Protein AF-A0A7X8PR09-F1 (afdb_monomer_lite)

Foldseek 3Di:
DCPVVVVVVCVVCVVVVVVVVVVVVLVVVCVVVHVVVSVVVVVVVVVVCVVVVVVVVPVVVCVVVCCVVPPDPDDD

Radius of gyration: 20.8 Å; chains: 1; bounding box: 50×35×49 Å

Sequence (76 aa):
MNTEKLLAYYIKHKGAIKGAAIGFLLAVLILVLGFLKVLFIAILTGLGYYIGKRMHEDKNYIKNLLDRVLPPGTYR

Structure (mmCIF, N/CA/C/O backbone):
data_AF-A0A7X8PR09-F1
#
_entry.id   AF-A0A7X8PR09-F1
#
loop_
_atom_site.group_PDB
_atom_site.id
_atom_site.type_symbol
_atom_site.label_atom_id
_atom_site.label_alt_id
_atom_site.label_comp_id
_atom_site.label_asym_id
_atom_site.label_entity_id
_atom_site.label_seq_id
_atom_site.pdbx_PDB_ins_code
_atom_site.Cartn_x
_atom_site.Cartn_y
_atom_site.Cartn_z
_atom_site.occupancy
_atom_site.B_iso_or_equiv
_atom_site.auth_seq_id
_atom_site.auth_comp_id
_atom_site.auth_asym_id
_atom_site.auth_atom_id
_atom_site.pdbx_PDB_model_num
ATOM 1 N N . MET A 1 1 ? -29.162 17.473 -6.484 1.00 53.56 1 MET A N 1
ATOM 2 C CA . MET A 1 1 ? -29.019 16.635 -5.273 1.00 53.56 1 MET A CA 1
ATOM 3 C C . MET A 1 1 ? -27.545 16.263 -5.097 1.00 53.56 1 MET A C 1
ATOM 5 O O . MET A 1 1 ? -27.086 15.331 -5.728 1.00 53.56 1 MET A O 1
ATOM 9 N N . ASN A 1 2 ? -26.807 17.073 -4.329 1.00 65.25 2 ASN A N 1
ATOM 10 C CA . ASN A 1 2 ? -25.582 16.837 -3.530 1.00 65.25 2 ASN A CA 1
ATOM 11 C C . ASN A 1 2 ? -24.407 15.949 -4.020 1.00 65.25 2 ASN A C 1
ATOM 13 O O . ASN A 1 2 ? -23.459 15.770 -3.252 1.00 65.25 2 ASN A O 1
ATOM 17 N N . THR A 1 3 ? -24.393 15.429 -5.246 1.00 69.62 3 THR A N 1
ATOM 18 C CA . THR A 1 3 ? -23.303 14.580 -5.770 1.00 69.62 3 THR A CA 1
ATOM 19 C C . THR A 1 3 ? -21.955 15.300 -5.787 1.00 69.62 3 THR A C 1
ATOM 21 O O . THR A 1 3 ? -20.936 14.707 -5.440 1.00 69.62 3 THR A O 1
ATOM 24 N N . GLU A 1 4 ? -21.948 16.601 -6.072 1.00 75.06 4 GLU A N 1
ATOM 25 C CA . GLU A 1 4 ? -20.745 17.445 -6.065 1.00 75.06 4 GLU A CA 1
ATOM 26 C C . GLU A 1 4 ? -20.161 17.620 -4.655 1.00 75.06 4 GLU A C 1
ATOM 28 O O . GLU A 1 4 ? -18.946 17.558 -4.465 1.00 75.06 4 GLU A O 1
ATOM 33 N N . LYS A 1 5 ? -21.022 17.743 -3.634 1.00 73.88 5 LYS A N 1
ATOM 34 C CA . LYS A 1 5 ? -20.596 17.798 -2.224 1.00 73.88 5 LYS A CA 1
ATOM 35 C C . LYS A 1 5 ? -20.030 16.461 -1.749 1.00 73.88 5 LYS A C 1
ATOM 37 O O . LYS A 1 5 ? -19.039 16.451 -1.022 1.00 73.88 5 LYS A O 1
ATOM 42 N N . LEU A 1 6 ? -20.620 15.345 -2.180 1.00 70.12 6 LEU A N 1
ATOM 43 C CA . LEU A 1 6 ? -20.112 14.003 -1.883 1.00 70.12 6 LEU A CA 1
ATOM 44 C C . LEU A 1 6 ? -18.749 13.761 -2.536 1.00 70.12 6 LEU A C 1
ATOM 46 O O . LEU A 1 6 ? -17.839 13.271 -1.875 1.00 70.12 6 LEU A O 1
ATOM 50 N N . LEU A 1 7 ? -18.575 14.165 -3.796 1.00 72.38 7 LEU A N 1
ATOM 51 C CA . LEU A 1 7 ? -17.293 14.084 -4.498 1.00 72.38 7 LEU A CA 1
ATOM 52 C C . LEU A 1 7 ? -16.220 14.948 -3.833 1.00 72.38 7 LEU A C 1
ATOM 54 O O . LEU A 1 7 ? -15.108 14.467 -3.619 1.00 72.38 7 LEU A O 1
ATOM 58 N N . ALA A 1 8 ? -16.550 16.183 -3.448 1.00 71.56 8 ALA A N 1
ATOM 59 C CA . ALA A 1 8 ? -15.630 17.070 -2.741 1.00 71.56 8 ALA A CA 1
ATOM 60 C C . ALA A 1 8 ? -15.209 16.497 -1.377 1.00 71.56 8 ALA A C 1
ATOM 62 O O . ALA A 1 8 ? -14.025 16.518 -1.034 1.00 71.56 8 ALA A O 1
ATOM 63 N N . TYR A 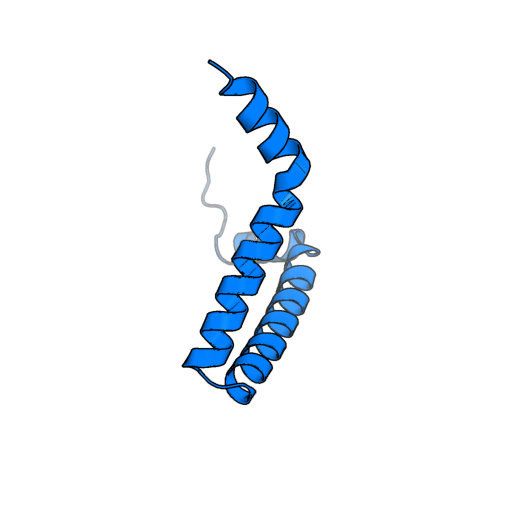1 9 ? -16.151 15.920 -0.626 1.00 69.31 9 TYR A N 1
ATOM 64 C CA . TYR A 1 9 ? -15.868 15.264 0.651 1.00 69.31 9 TYR A CA 1
ATOM 65 C C . TYR A 1 9 ? -15.016 14.001 0.471 1.00 69.31 9 TYR A C 1
ATOM 67 O O . TYR A 1 9 ? -14.046 13.787 1.200 1.00 69.31 9 TYR A O 1
ATOM 75 N N . TYR A 1 10 ? -15.317 13.205 -0.558 1.00 68.19 10 TYR A N 1
ATOM 76 C CA . TYR A 1 10 ? -14.547 12.018 -0.898 1.00 68.19 10 TYR A CA 1
ATOM 77 C C . TYR A 1 10 ? -13.114 12.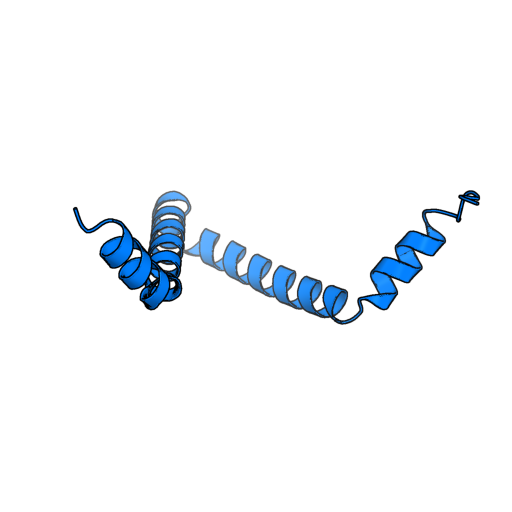398 -1.272 1.00 68.19 10 TYR A C 1
ATOM 79 O O . TYR A 1 10 ? -12.188 11.838 -0.703 1.00 68.19 10 TYR A O 1
ATOM 87 N N . ILE A 1 11 ? -12.911 13.395 -2.148 1.00 66.75 11 ILE A N 1
ATOM 88 C CA . ILE A 1 11 ? -11.590 13.926 -2.539 1.00 66.75 11 ILE A CA 1
ATOM 89 C C . ILE A 1 11 ? -10.792 14.393 -1.320 1.00 66.75 11 ILE A C 1
ATOM 91 O O . ILE A 1 11 ? -9.616 14.045 -1.209 1.00 66.75 11 ILE A O 1
ATOM 95 N N . LYS A 1 12 ? -11.439 15.097 -0.387 1.00 74.69 12 LYS A N 1
ATOM 96 C CA . LYS A 1 12 ? -10.812 15.608 0.838 1.00 74.69 12 LYS A CA 1
ATOM 97 C C . LYS A 1 12 ? -10.304 14.497 1.769 1.00 74.69 12 LYS A C 1
ATOM 99 O O . LYS A 1 12 ? -9.330 14.714 2.483 1.00 74.69 12 LYS A O 1
ATOM 104 N N . HIS A 1 13 ? -10.896 13.300 1.714 1.00 71.81 13 HIS A N 1
ATOM 105 C CA . HIS A 1 13 ? -10.526 12.150 2.553 1.00 71.81 13 HIS A CA 1
ATOM 106 C C . HIS A 1 13 ? -10.118 10.887 1.768 1.00 71.81 13 HIS A C 1
ATOM 108 O O . HIS A 1 13 ? -10.058 9.794 2.336 1.00 71.81 13 HIS A O 1
ATOM 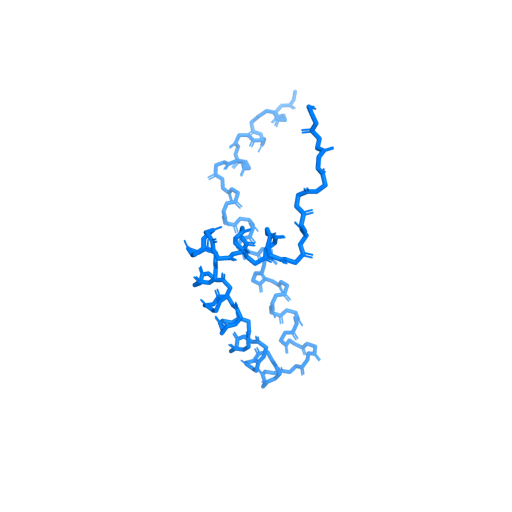114 N N . LYS A 1 14 ? -9.751 11.015 0.481 1.00 72.12 14 LYS A N 1
ATOM 115 C CA . LYS A 1 14 ? -9.344 9.882 -0.382 1.00 72.12 14 LYS A CA 1
ATOM 116 C C . LYS A 1 14 ? -8.219 9.046 0.227 1.00 72.12 14 LYS A C 1
ATOM 118 O O . LYS A 1 14 ? -8.198 7.835 0.028 1.00 72.12 14 LYS A O 1
ATOM 123 N N . GLY A 1 15 ? -7.293 9.681 0.949 1.00 74.12 15 GLY A N 1
ATOM 124 C CA . GLY A 1 15 ? -6.179 8.998 1.607 1.00 74.12 15 GLY A CA 1
ATOM 125 C C . GLY A 1 15 ? -6.643 8.013 2.679 1.00 74.12 15 GLY A C 1
ATOM 126 O O . GLY A 1 15 ? -6.233 6.856 2.658 1.00 74.12 15 GLY A O 1
ATOM 127 N N . ALA A 1 16 ? -7.556 8.439 3.556 1.00 79.06 16 ALA A N 1
ATOM 128 C CA . ALA A 1 16 ? -8.077 7.608 4.640 1.00 79.06 16 ALA A CA 1
ATOM 129 C C . ALA A 1 16 ? -8.895 6.422 4.111 1.00 79.06 16 ALA A C 1
ATOM 131 O O . ALA A 1 16 ? -8.722 5.298 4.571 1.00 79.06 16 ALA A O 1
ATOM 132 N N . ILE A 1 17 ? -9.726 6.650 3.090 1.00 82.44 17 ILE A N 1
ATOM 133 C CA . ILE A 1 17 ? -10.565 5.602 2.491 1.00 82.44 17 ILE A CA 1
ATOM 134 C C . ILE A 1 17 ? -9.704 4.558 1.774 1.00 82.44 17 ILE A C 1
ATOM 136 O O . ILE A 1 17 ? -9.907 3.358 1.946 1.00 82.44 17 ILE A O 1
ATOM 140 N N . LYS A 1 18 ? -8.698 5.000 1.010 1.00 81.38 18 LYS A N 1
ATOM 141 C CA . LYS A 1 18 ? -7.743 4.088 0.369 1.00 81.38 18 LYS A CA 1
ATOM 142 C C . LYS A 1 18 ? -6.914 3.324 1.399 1.00 81.38 18 LYS A C 1
ATOM 144 O O . LYS A 1 18 ? -6.735 2.123 1.243 1.00 81.38 18 LYS A O 1
ATOM 149 N N . GLY A 1 19 ? -6.451 3.996 2.453 1.00 83.88 19 GLY A N 1
ATOM 150 C CA . GLY A 1 19 ? -5.709 3.366 3.544 1.00 83.88 19 GLY A CA 1
ATOM 151 C C . GLY A 1 19 ? -6.531 2.295 4.259 1.00 83.88 19 GLY A C 1
ATOM 152 O O . GLY A 1 19 ? -6.048 1.182 4.442 1.00 83.88 19 GLY A O 1
ATOM 153 N N . ALA A 1 20 ? -7.793 2.591 4.578 1.00 87.12 20 ALA A N 1
ATOM 154 C CA . ALA A 1 20 ? -8.714 1.638 5.189 1.00 87.12 20 ALA A CA 1
ATOM 155 C C . ALA A 1 20 ? -8.999 0.441 4.269 1.00 87.12 20 ALA A C 1
ATOM 157 O O . ALA A 1 20 ? -8.958 -0.697 4.724 1.00 87.12 20 ALA A O 1
ATOM 158 N N . ALA A 1 21 ? -9.217 0.675 2.971 1.00 89.12 21 ALA A N 1
ATOM 159 C CA . ALA A 1 21 ? -9.448 -0.397 2.005 1.00 89.12 21 ALA A CA 1
ATOM 160 C C . ALA A 1 21 ? -8.226 -1.321 1.864 1.00 89.12 21 ALA A C 1
ATOM 162 O O . ALA A 1 21 ? -8.367 -2.542 1.870 1.00 89.12 21 ALA A O 1
ATOM 163 N N . ILE A 1 22 ? -7.022 -0.748 1.787 1.00 88.31 22 ILE A N 1
ATOM 164 C CA . ILE A 1 22 ? -5.767 -1.507 1.709 1.00 88.31 22 ILE A CA 1
ATOM 165 C C . ILE A 1 22 ? -5.518 -2.278 3.010 1.00 88.31 22 ILE A C 1
ATOM 167 O O . ILE A 1 22 ? -5.180 -3.458 2.967 1.00 88.31 22 ILE A O 1
ATOM 171 N N . GLY A 1 23 ? -5.716 -1.637 4.165 1.00 85.06 23 GLY A N 1
ATOM 172 C CA . GLY A 1 23 ? -5.558 -2.267 5.475 1.00 85.06 23 GLY A CA 1
ATOM 173 C C . GLY A 1 23 ? -6.536 -3.421 5.687 1.00 85.06 23 GLY A C 1
ATOM 174 O O . GLY A 1 23 ? -6.139 -4.480 6.162 1.00 85.06 23 GLY A O 1
ATOM 175 N N . PHE A 1 24 ? -7.790 -3.257 5.260 1.00 89.06 24 PHE A N 1
ATOM 176 C CA . PHE A 1 24 ? -8.794 -4.315 5.303 1.00 89.06 24 PHE A CA 1
ATOM 177 C C . PHE A 1 24 ? -8.414 -5.496 4.404 1.00 89.06 24 PHE A C 1
ATOM 179 O O . PHE A 1 24 ? -8.469 -6.644 4.838 1.00 89.06 24 PHE A O 1
ATOM 186 N N . LEU A 1 25 ? -7.955 -5.227 3.178 1.00 88.25 25 LEU A N 1
ATOM 187 C CA . LEU A 1 25 ? -7.523 -6.272 2.251 1.00 88.25 25 LEU A CA 1
ATOM 188 C C . LEU A 1 25 ? -6.310 -7.049 2.790 1.00 88.25 25 LEU A C 1
ATOM 190 O O . LEU A 1 25 ? -6.285 -8.276 2.726 1.00 88.25 25 LEU A O 1
ATOM 194 N N . LEU A 1 26 ? -5.336 -6.346 3.377 1.00 83.75 26 LEU A N 1
ATOM 195 C CA . LEU A 1 26 ? -4.191 -6.961 4.051 1.00 83.75 26 LEU A CA 1
ATOM 196 C C . LEU A 1 26 ? -4.624 -7.805 5.253 1.00 83.75 26 LEU A C 1
ATOM 198 O O . LEU A 1 26 ? -4.143 -8.923 5.405 1.00 83.75 26 LEU A O 1
ATOM 202 N N . A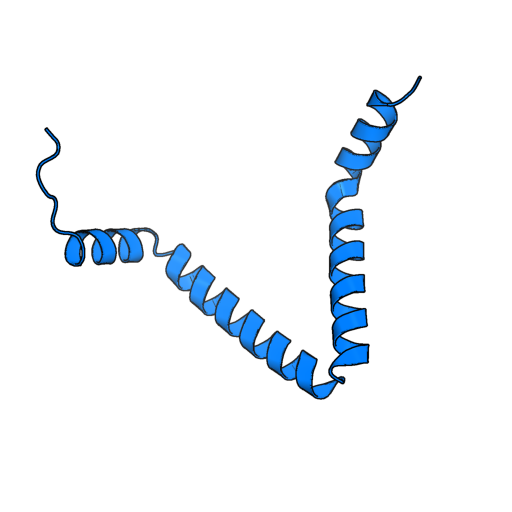LA A 1 27 ? -5.550 -7.315 6.077 1.00 83.50 27 ALA A N 1
ATOM 203 C CA . ALA A 1 27 ? -6.066 -8.053 7.228 1.00 83.50 27 ALA A CA 1
ATOM 204 C C . ALA A 1 27 ? -6.777 -9.352 6.813 1.00 83.50 27 ALA A C 1
ATOM 206 O O . ALA A 1 27 ? -6.522 -10.406 7.395 1.00 83.50 27 ALA A O 1
ATOM 207 N N . VAL A 1 28 ? -7.608 -9.305 5.766 1.00 88.25 28 VAL A N 1
ATOM 208 C CA . VAL A 1 28 ? -8.249 -10.500 5.192 1.00 88.25 28 VAL A CA 1
ATOM 209 C C . VAL A 1 28 ? -7.197 -11.484 4.678 1.00 88.25 28 VAL A C 1
ATOM 211 O O . VAL A 1 28 ? -7.288 -12.681 4.939 1.00 88.25 28 VAL A O 1
ATOM 214 N N . LEU A 1 29 ? -6.156 -10.990 4.007 1.00 80.94 29 LEU A N 1
ATOM 215 C CA . LEU A 1 29 ? -5.065 -11.823 3.507 1.00 80.94 29 LEU A CA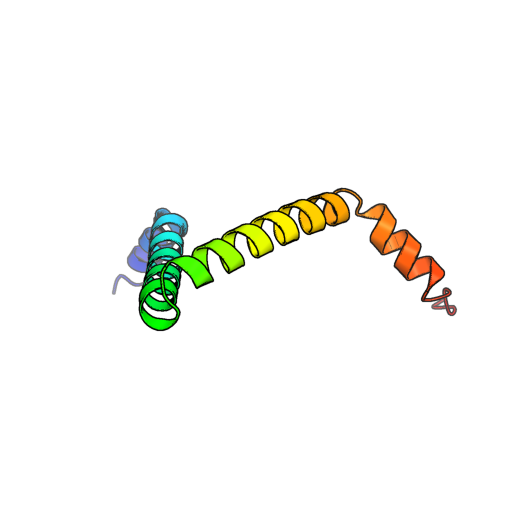 1
ATOM 216 C C . LEU A 1 29 ? -4.283 -12.506 4.649 1.00 80.94 29 LEU A C 1
ATOM 218 O O . LEU A 1 29 ? -3.936 -13.681 4.529 1.00 80.94 29 LEU A O 1
ATOM 222 N N . ILE A 1 30 ? -4.063 -11.809 5.773 1.00 80.94 30 ILE A N 1
ATOM 223 C CA . ILE A 1 30 ? -3.464 -12.360 7.006 1.00 80.94 30 ILE A CA 1
ATOM 224 C C . ILE A 1 30 ? -4.329 -13.475 7.585 1.00 80.94 30 ILE A C 1
ATOM 226 O O . ILE A 1 30 ? -3.797 -14.513 7.978 1.00 80.94 30 ILE A O 1
ATOM 230 N N . LEU A 1 31 ? -5.647 -13.277 7.613 1.00 82.69 31 LEU A N 1
ATOM 231 C CA . LEU A 1 31 ? -6.595 -14.251 8.143 1.00 82.69 31 LEU A CA 1
ATOM 232 C C . LEU A 1 31 ? -6.615 -15.542 7.306 1.00 82.69 31 LEU A C 1
ATOM 234 O O . LEU A 1 31 ? -6.639 -16.633 7.868 1.00 82.69 31 LEU A O 1
ATOM 238 N N . VAL A 1 32 ? -6.573 -15.422 5.973 1.00 82.06 32 VAL A N 1
ATOM 239 C CA . VAL A 1 32 ? -6.664 -16.564 5.043 1.00 82.06 32 VAL A CA 1
ATOM 240 C C . VAL A 1 32 ? -5.332 -17.310 4.904 1.00 82.06 32 VAL A C 1
ATOM 242 O O . VAL A 1 32 ? -5.305 -18.539 4.902 1.00 82.06 32 VAL A O 1
ATOM 245 N N . LEU A 1 33 ? -4.209 -16.595 4.774 1.00 77.81 33 LEU A N 1
ATOM 246 C CA . LEU A 1 33 ? -2.894 -17.211 4.559 1.00 77.81 33 LEU A CA 1
ATOM 247 C C . LEU A 1 33 ? -2.191 -17.600 5.871 1.00 77.81 33 LEU A C 1
ATOM 249 O O . LEU A 1 33 ? -1.359 -18.514 5.861 1.00 77.81 33 LEU A O 1
ATOM 253 N N . GLY A 1 34 ? -2.522 -16.942 6.984 1.00 78.25 34 GLY A N 1
ATOM 254 C CA . GLY A 1 34 ? -1.864 -17.071 8.285 1.00 78.25 34 GLY A CA 1
ATOM 255 C C . GLY A 1 34 ? -0.792 -15.997 8.532 1.00 78.25 34 GLY A C 1
ATOM 256 O O . GLY A 1 34 ? -0.152 -15.501 7.601 1.00 78.25 34 GLY A O 1
ATOM 257 N N . PHE A 1 35 ? -0.559 -15.665 9.810 1.00 76.31 35 PHE A N 1
ATOM 258 C CA . PHE A 1 35 ? 0.316 -14.564 10.256 1.00 76.31 35 PHE A CA 1
ATOM 259 C C . PHE A 1 35 ? 1.745 -14.628 9.686 1.00 76.31 35 PHE A C 1
ATOM 261 O O . PHE A 1 35 ? 2.259 -13.639 9.164 1.00 76.31 35 PHE A O 1
ATOM 268 N N . LEU A 1 36 ? 2.368 -15.811 9.707 1.00 78.25 36 LEU A N 1
ATOM 269 C CA . LEU A 1 36 ? 3.741 -16.001 9.222 1.00 78.25 36 LEU A CA 1
ATOM 270 C C . LEU A 1 36 ? 3.884 -15.784 7.708 1.00 78.25 36 LEU A C 1
ATOM 272 O O . LEU A 1 36 ? 4.898 -15.249 7.259 1.00 78.25 36 LEU A O 1
ATOM 276 N N . LYS A 1 37 ? 2.869 -16.153 6.913 1.00 82.38 37 LYS A N 1
ATOM 277 C CA . LYS A 1 37 ? 2.923 -15.992 5.451 1.00 82.38 37 LYS A CA 1
ATOM 278 C C . LYS A 1 37 ? 2.871 -14.523 5.054 1.00 82.38 37 LYS A C 1
ATOM 280 O O . LYS A 1 37 ? 3.595 -14.108 4.153 1.00 82.38 37 LYS A O 1
ATOM 285 N N . VAL A 1 38 ? 2.066 -13.720 5.748 1.00 85.12 38 VAL A N 1
ATOM 286 C CA . VAL A 1 38 ? 2.003 -12.285 5.455 1.00 85.12 38 VAL A CA 1
ATOM 287 C C . VAL A 1 38 ? 3.254 -11.555 5.909 1.00 85.12 38 VAL A C 1
ATOM 289 O O . VAL A 1 38 ? 3.691 -10.665 5.192 1.00 85.12 38 VAL A O 1
ATOM 292 N N . LEU A 1 39 ? 3.891 -11.958 7.011 1.00 84.44 39 LEU A N 1
ATOM 293 C CA . LEU A 1 39 ? 5.184 -11.388 7.391 1.00 84.44 39 LEU A CA 1
ATOM 294 C C . LEU A 1 39 ? 6.248 -11.643 6.309 1.00 84.44 39 LEU A C 1
ATOM 296 O O . LEU A 1 39 ? 6.968 -10.723 5.927 1.00 84.44 39 LEU A O 1
ATOM 300 N N . PHE A 1 40 ? 6.289 -12.857 5.751 1.00 85.88 40 PHE A N 1
ATOM 301 C CA . PHE A 1 40 ? 7.185 -13.196 4.642 1.00 85.88 40 PHE A CA 1
ATOM 302 C C . PHE A 1 40 ? 6.898 -12.353 3.389 1.00 85.88 40 PHE A C 1
ATOM 304 O O . PHE A 1 40 ? 7.812 -11.755 2.821 1.00 85.88 40 PHE A O 1
ATOM 311 N N . ILE A 1 41 ? 5.623 -12.232 2.999 1.00 86.00 41 ILE A N 1
ATOM 312 C CA . ILE A 1 41 ? 5.196 -11.396 1.865 1.00 86.00 41 ILE A CA 1
ATOM 313 C C . ILE A 1 41 ? 5.503 -9.917 2.120 1.00 86.00 41 ILE A C 1
ATOM 315 O O . ILE A 1 41 ? 5.951 -9.232 1.206 1.00 86.00 41 ILE A O 1
ATOM 319 N N . ALA A 1 42 ? 5.298 -9.411 3.335 1.00 86.62 42 ALA A N 1
ATOM 320 C CA . ALA A 1 42 ? 5.556 -8.020 3.692 1.00 86.62 42 ALA A CA 1
ATOM 321 C C . ALA A 1 42 ? 7.050 -7.686 3.605 1.00 86.62 42 ALA A C 1
ATOM 323 O O . ALA A 1 42 ? 7.408 -6.649 3.049 1.00 86.62 42 ALA A O 1
ATOM 324 N N . ILE A 1 43 ? 7.920 -8.584 4.076 1.00 88.12 43 ILE A N 1
ATOM 325 C CA . ILE A 1 43 ? 9.376 -8.439 3.959 1.00 88.12 43 ILE A CA 1
ATOM 326 C C . ILE A 1 43 ? 9.801 -8.462 2.484 1.00 88.12 43 ILE A C 1
ATOM 328 O O . ILE A 1 43 ? 10.514 -7.561 2.047 1.00 88.12 43 ILE A O 1
ATOM 332 N N . LEU A 1 44 ? 9.316 -9.428 1.695 1.00 87.81 44 LEU A N 1
ATOM 333 C CA . LEU A 1 44 ? 9.575 -9.510 0.250 1.00 87.81 44 LEU A CA 1
ATOM 334 C C . LEU A 1 44 ? 9.071 -8.283 -0.512 1.00 87.81 44 LEU A C 1
ATOM 336 O O . LEU A 1 44 ? 9.772 -7.764 -1.373 1.00 87.81 44 LEU A O 1
ATOM 340 N N . THR A 1 45 ? 7.877 -7.795 -0.181 1.00 88.19 45 THR A N 1
ATOM 341 C CA . THR A 1 45 ? 7.280 -6.606 -0.801 1.00 88.19 45 THR A CA 1
ATOM 342 C C . THR A 1 45 ? 8.056 -5.350 -0.421 1.00 88.19 45 THR A C 1
ATOM 344 O O . THR A 1 45 ? 8.319 -4.517 -1.282 1.00 88.19 45 THR A O 1
ATOM 347 N N . GLY A 1 46 ? 8.476 -5.218 0.841 1.00 87.81 46 GLY A N 1
ATOM 348 C CA . GLY A 1 46 ? 9.317 -4.115 1.306 1.00 87.81 46 GLY A CA 1
ATOM 349 C C . GLY A 1 46 ? 10.685 -4.103 0.624 1.00 87.81 46 GLY A C 1
ATOM 350 O O . GLY A 1 46 ? 11.111 -3.061 0.130 1.00 87.81 46 GLY A O 1
ATOM 351 N N . LEU A 1 47 ? 11.337 -5.265 0.516 1.00 86.62 47 LEU A N 1
ATOM 352 C CA . LEU A 1 47 ? 12.580 -5.445 -0.241 1.00 86.62 47 LEU A CA 1
ATOM 353 C C . LEU A 1 47 ? 12.387 -5.136 -1.727 1.00 86.62 47 LEU A C 1
ATOM 355 O O . LEU A 1 47 ? 13.159 -4.370 -2.293 1.00 86.62 47 LEU A O 1
ATOM 359 N N . GLY A 1 48 ? 11.339 -5.675 -2.348 1.00 87.12 48 GLY A N 1
ATOM 360 C CA . GLY A 1 48 ? 11.003 -5.426 -3.747 1.00 87.12 48 GLY A CA 1
ATOM 361 C C . GLY A 1 48 ? 10.719 -3.951 -4.024 1.00 87.12 48 GLY A C 1
ATOM 362 O O . GLY A 1 48 ? 11.192 -3.418 -5.022 1.00 87.12 48 GLY A O 1
ATOM 363 N N . TYR A 1 49 ? 10.025 -3.259 -3.118 1.00 86.94 49 TYR A N 1
ATOM 364 C CA . TYR A 1 49 ? 9.802 -1.818 -3.209 1.00 86.94 49 TYR A CA 1
ATOM 365 C C . TYR A 1 49 ? 11.093 -1.024 -3.010 1.00 86.94 49 TYR A C 1
ATOM 367 O O . TYR A 1 49 ? 11.333 -0.073 -3.743 1.00 86.94 49 TYR A O 1
ATOM 375 N N . TYR A 1 50 ? 11.945 -1.406 -2.058 1.00 83.81 50 TYR A N 1
ATOM 376 C CA . TYR A 1 50 ? 13.228 -0.742 -1.828 1.00 83.81 50 TYR A CA 1
ATOM 377 C C . TYR A 1 50 ? 14.166 -0.887 -3.036 1.00 83.81 50 TYR A C 1
ATOM 379 O O . TYR A 1 50 ? 14.723 0.101 -3.513 1.00 83.81 50 TYR A O 1
ATOM 387 N N . ILE A 1 51 ? 14.280 -2.101 -3.582 1.00 81.94 51 ILE A N 1
ATOM 388 C CA . ILE A 1 51 ? 15.051 -2.399 -4.796 1.00 81.94 51 ILE A CA 1
ATOM 389 C C . ILE A 1 51 ? 14.436 -1.685 -6.006 1.00 81.94 51 ILE A C 1
ATOM 391 O O . ILE A 1 51 ? 15.148 -1.026 -6.760 1.00 81.94 51 ILE A O 1
ATOM 395 N N . GLY A 1 52 ? 13.114 -1.760 -6.167 1.00 79.50 52 GLY A N 1
ATOM 396 C CA . GLY A 1 52 ? 12.387 -1.123 -7.262 1.00 79.50 52 GLY A CA 1
ATOM 397 C C . GLY A 1 52 ? 12.486 0.400 -7.228 1.00 79.50 52 GLY A C 1
ATOM 398 O O . GLY A 1 52 ? 12.721 1.018 -8.261 1.00 79.50 52 GLY A O 1
ATOM 399 N N . LYS A 1 53 ? 12.385 1.017 -6.046 1.00 73.31 53 LYS A N 1
ATOM 400 C CA . LYS A 1 53 ? 12.584 2.457 -5.859 1.00 73.31 53 LYS A CA 1
ATOM 401 C C . LYS A 1 53 ? 14.015 2.856 -6.206 1.00 73.31 53 LYS A C 1
ATOM 403 O O . LYS A 1 53 ? 14.190 3.816 -6.944 1.00 73.31 53 LYS A O 1
ATOM 408 N N . ARG A 1 54 ? 15.013 2.088 -5.759 1.00 68.44 54 ARG A N 1
ATOM 409 C CA . ARG A 1 54 ? 16.425 2.322 -6.094 1.00 68.44 54 ARG A CA 1
ATOM 410 C C . ARG A 1 54 ? 16.682 2.224 -7.603 1.00 68.44 54 ARG A C 1
ATOM 412 O O . ARG A 1 54 ? 17.362 3.076 -8.153 1.00 68.44 54 ARG A O 1
ATOM 419 N N . MET A 1 55 ? 16.071 1.254 -8.286 1.00 60.75 55 MET A N 1
ATOM 420 C CA . MET A 1 55 ? 16.104 1.163 -9.753 1.00 60.75 55 MET A CA 1
ATOM 421 C C . MET A 1 55 ? 15.339 2.295 -10.456 1.00 60.75 55 MET A C 1
ATOM 423 O O . MET A 1 55 ? 15.695 2.668 -11.570 1.00 60.75 55 MET A O 1
ATOM 427 N N . HIS A 1 56 ? 14.271 2.819 -9.850 1.00 60.75 56 HIS A N 1
ATOM 428 C CA . HIS A 1 56 ? 13.463 3.896 -10.427 1.00 60.75 56 HIS A CA 1
ATOM 429 C C . HIS A 1 56 ? 14.103 5.282 -10.253 1.00 60.75 56 HIS A C 1
ATOM 431 O O . HIS A 1 56 ? 13.949 6.135 -11.127 1.00 60.75 56 HIS A O 1
ATOM 437 N N . GLU A 1 57 ? 14.825 5.509 -9.151 1.00 59.66 57 GLU A N 1
ATOM 438 C CA . GLU A 1 57 ? 15.667 6.697 -8.946 1.00 59.66 57 GLU A CA 1
ATOM 439 C C . GLU A 1 57 ? 16.757 6.776 -10.025 1.00 59.66 57 GLU A C 1
ATOM 441 O O . GLU A 1 57 ? 16.979 7.836 -10.610 1.00 59.66 57 GLU A O 1
ATOM 446 N N . ASP A 1 58 ? 17.308 5.626 -10.418 1.00 56.75 58 ASP A N 1
ATOM 447 C CA . ASP A 1 58 ? 18.148 5.445 -11.601 1.00 56.75 58 ASP A CA 1
ATOM 448 C C . ASP A 1 58 ? 17.318 5.364 -12.901 1.00 56.75 58 ASP A C 1
ATOM 450 O O . ASP A 1 58 ? 17.435 4.449 -13.719 1.00 56.75 58 ASP A O 1
ATOM 454 N N . LYS A 1 59 ? 16.475 6.371 -13.153 1.00 55.03 59 LYS A N 1
ATOM 455 C CA . LYS A 1 59 ? 15.651 6.485 -14.374 1.00 55.03 59 LYS A CA 1
ATOM 456 C C . LYS A 1 59 ? 16.478 6.405 -15.672 1.00 55.03 59 LYS A C 1
ATOM 458 O O . LYS A 1 59 ? 15.962 6.024 -16.723 1.00 55.03 59 LYS A O 1
ATOM 463 N N . ASN A 1 60 ? 17.773 6.717 -15.592 1.00 55.47 60 ASN A N 1
ATOM 464 C CA . ASN A 1 60 ? 18.734 6.589 -16.686 1.00 55.47 60 ASN A CA 1
ATOM 465 C C . ASN A 1 60 ? 19.230 5.154 -16.915 1.00 55.47 60 ASN A C 1
ATOM 467 O O . ASN A 1 60 ? 19.720 4.881 -18.005 1.00 55.47 60 ASN A O 1
ATOM 471 N N . TYR A 1 61 ? 19.105 4.242 -15.947 1.00 58.97 61 TYR A N 1
ATOM 472 C CA . TYR A 1 61 ? 19.579 2.859 -16.055 1.00 58.97 61 TYR A CA 1
ATOM 473 C C . TYR A 1 61 ? 18.583 1.979 -16.803 1.00 58.97 61 TYR A C 1
ATOM 475 O O . TYR A 1 61 ? 18.984 1.253 -17.702 1.00 58.97 61 TYR A O 1
ATOM 483 N N . ILE A 1 62 ? 17.277 2.111 -16.532 1.00 63.16 62 ILE A N 1
ATOM 484 C CA . ILE A 1 62 ? 16.249 1.460 -17.364 1.00 63.16 62 ILE A CA 1
ATOM 485 C C . ILE A 1 62 ? 16.280 2.032 -18.780 1.00 63.16 62 ILE A C 1
ATOM 487 O O . ILE A 1 62 ? 16.208 1.267 -19.733 1.00 63.16 62 ILE A O 1
ATOM 491 N N . LYS A 1 63 ? 16.453 3.352 -18.934 1.00 62.88 63 LYS A N 1
ATOM 492 C CA . LYS A 1 63 ? 16.577 3.973 -20.256 1.00 62.88 63 LYS A CA 1
ATOM 493 C C . LYS A 1 63 ? 17.828 3.484 -20.998 1.00 62.88 63 LYS A C 1
ATOM 495 O O . LYS A 1 63 ? 17.689 3.083 -22.138 1.00 62.88 63 LYS A O 1
ATOM 500 N N . ASN A 1 64 ? 18.998 3.417 -20.347 1.00 64.50 64 ASN A N 1
ATOM 501 C CA . ASN A 1 64 ? 20.234 2.869 -20.936 1.00 64.50 64 ASN A CA 1
ATOM 502 C C . ASN A 1 64 ? 20.157 1.367 -21.231 1.00 64.50 64 ASN A C 1
ATOM 504 O O . ASN A 1 64 ? 20.668 0.918 -22.251 1.00 64.50 64 ASN A O 1
ATOM 508 N N . LEU A 1 65 ? 19.555 0.571 -20.345 1.00 66.44 65 LEU A N 1
ATOM 509 C CA . LEU A 1 65 ? 19.358 -0.859 -20.580 1.00 66.44 65 LEU A CA 1
ATOM 510 C C . LEU A 1 65 ? 18.388 -1.092 -21.734 1.00 66.44 65 LEU A C 1
ATOM 512 O O . LEU A 1 65 ? 18.627 -1.982 -22.542 1.00 66.44 65 LEU A O 1
ATOM 516 N N . LEU A 1 66 ? 17.330 -0.287 -21.831 1.00 69.56 66 LEU A N 1
ATOM 517 C CA . LEU A 1 66 ? 16.370 -0.357 -22.924 1.00 69.56 66 LEU A CA 1
ATOM 518 C C . LEU A 1 66 ? 16.982 0.127 -24.247 1.00 69.56 66 LEU A C 1
ATOM 520 O O . LEU A 1 66 ? 16.750 -0.525 -25.251 1.00 69.56 66 LEU A O 1
ATOM 524 N N . ASP A 1 67 ? 17.821 1.168 -24.244 1.00 63.84 67 ASP A N 1
ATOM 525 C CA . ASP A 1 67 ? 18.609 1.612 -25.415 1.00 63.84 67 ASP A CA 1
ATOM 526 C C . ASP A 1 67 ? 19.609 0.534 -25.878 1.00 63.84 67 ASP A C 1
ATOM 528 O O . ASP A 1 67 ? 19.871 0.357 -27.065 1.00 63.84 67 ASP A O 1
ATOM 532 N N . ARG A 1 68 ? 20.169 -0.228 -24.929 1.00 66.44 68 ARG A N 1
ATOM 533 C CA . ARG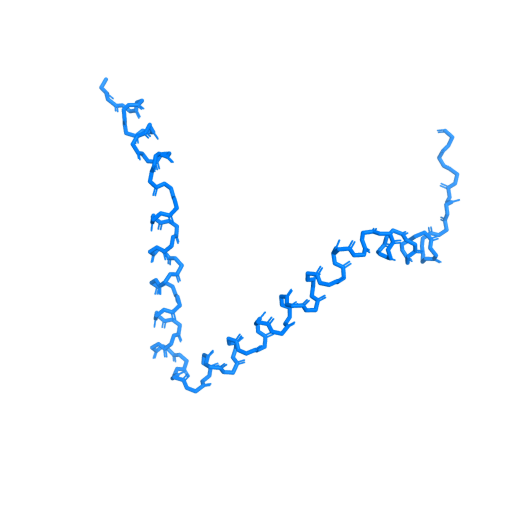 A 1 68 ? 21.147 -1.289 -25.207 1.00 66.44 68 ARG A CA 1
ATOM 534 C C . ARG A 1 68 ? 20.508 -2.604 -25.659 1.00 66.44 68 ARG A C 1
ATOM 536 O O . ARG A 1 68 ? 21.127 -3.343 -26.419 1.00 66.44 68 ARG A O 1
ATOM 543 N N . VAL A 1 69 ? 19.310 -2.918 -25.166 1.00 70.12 69 VAL A N 1
ATOM 544 C CA . VAL A 1 69 ? 18.542 -4.126 -25.523 1.00 70.12 69 VAL A CA 1
ATOM 545 C C . VAL A 1 69 ? 17.673 -3.896 -26.758 1.00 70.12 69 VAL A C 1
ATOM 547 O O . VAL A 1 69 ? 17.456 -4.828 -27.530 1.00 70.12 69 VAL A O 1
ATOM 550 N N . LEU A 1 70 ? 17.203 -2.668 -26.970 1.00 61.25 70 LEU A N 1
ATOM 551 C CA . LEU A 1 70 ? 16.438 -2.258 -28.136 1.00 61.25 70 LEU A CA 1
ATOM 552 C C . LEU A 1 70 ? 17.293 -1.260 -28.940 1.00 61.25 70 LEU A C 1
ATOM 554 O O . LEU A 1 70 ? 17.202 -0.056 -28.697 1.00 61.25 70 LEU A O 1
ATOM 558 N N . PRO A 1 71 ? 18.151 -1.729 -29.870 1.00 59.91 71 PRO A N 1
ATOM 559 C CA . PRO A 1 71 ? 18.916 -0.824 -30.717 1.00 59.91 71 PRO A CA 1
ATOM 560 C C . PRO A 1 71 ? 17.948 0.124 -31.440 1.00 59.91 71 PRO A C 1
ATOM 562 O O . PRO A 1 71 ? 16.903 -0.339 -31.914 1.00 59.91 71 PRO A O 1
ATOM 565 N N . PRO A 1 72 ? 18.253 1.431 -31.532 1.00 56.06 72 PRO A N 1
ATOM 566 C CA . PRO A 1 72 ? 17.412 2.392 -32.228 1.00 56.06 72 PRO A CA 1
ATOM 567 C C . PRO A 1 72 ? 17.326 2.014 -33.709 1.00 56.06 72 PRO A C 1
ATOM 569 O O . PRO A 1 72 ? 18.165 2.378 -34.530 1.00 56.06 72 PRO A O 1
ATOM 572 N N . GLY A 1 73 ? 16.279 1.272 -34.058 1.00 58.88 73 GLY A N 1
ATOM 573 C CA . GLY A 1 73 ? 15.773 1.195 -35.413 1.00 58.88 73 GLY A CA 1
ATOM 574 C C . GLY A 1 73 ? 15.137 2.536 -35.731 1.00 58.88 73 GLY A C 1
ATOM 575 O O . GLY A 1 73 ? 13.994 2.773 -35.364 1.00 58.88 73 GLY A O 1
ATOM 576 N N . THR A 1 74 ? 15.933 3.416 -36.334 1.00 54.09 74 THR A N 1
ATOM 577 C CA . THR A 1 74 ? 15.532 4.451 -37.291 1.00 54.09 74 THR A CA 1
ATOM 578 C C . THR A 1 74 ? 14.023 4.732 -37.336 1.00 54.09 74 THR A C 1
ATOM 580 O O . THR A 1 74 ? 13.332 4.261 -38.235 1.00 54.09 74 THR A O 1
ATOM 583 N N . TYR A 1 75 ? 13.517 5.551 -36.417 1.00 51.53 75 TYR A N 1
ATOM 584 C CA . TYR A 1 75 ? 12.326 6.344 -36.707 1.00 51.53 75 TYR A CA 1
ATOM 585 C C . TYR A 1 75 ? 12.800 7.767 -36.958 1.00 51.53 75 TYR A C 1
ATOM 587 O O . TYR A 1 75 ? 13.269 8.463 -36.059 1.00 51.53 75 TYR A O 1
ATOM 595 N N . ARG A 1 76 ? 12.809 8.075 -38.255 1.00 47.25 76 ARG A N 1
ATOM 596 C CA . ARG A 1 76 ? 13.006 9.399 -38.840 1.00 47.25 76 ARG A CA 1
ATOM 597 C C . ARG A 1 76 ? 11.926 10.352 -38.343 1.00 47.25 76 ARG A C 1
ATOM 599 O O . ARG A 1 76 ? 10.803 9.859 -38.092 1.00 47.25 76 ARG A O 1
#

Secondary structure (DSSP, 8-state):
--HHHHHHHHHHTHHHHHHHHHHHHHHHHHHHH-HHHHHHHHHHHHHHHHHHHHHHH-HHHHHHHHHHHS------

pLDDT: mean 74.06, std 11.41, range [47.25, 89.12]